Protein AF-A0AAD4S5P6-F1 (afdb_monomer_lite)

Structure (mmCIF, N/CA/C/O backbone):
data_AF-A0AAD4S5P6-F1
#
_entry.id   AF-A0AAD4S5P6-F1
#
loop_
_atom_site.group_PDB
_atom_site.id
_atom_site.type_symbol
_atom_site.label_atom_id
_atom_site.label_alt_id
_atom_site.label_comp_id
_atom_site.label_asy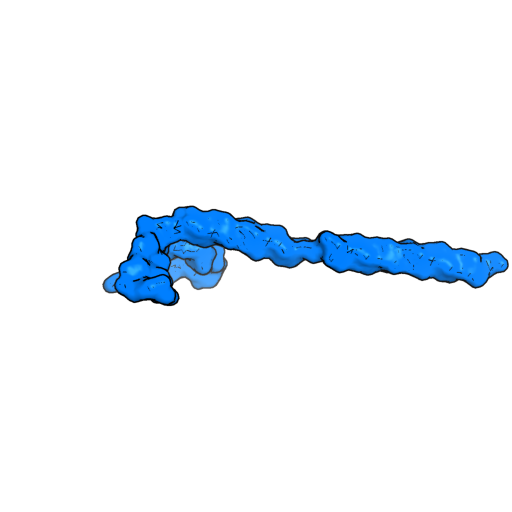m_id
_atom_site.label_entity_id
_atom_site.label_seq_id
_atom_site.pdbx_PDB_ins_code
_atom_site.Cartn_x
_atom_site.Cartn_y
_atom_site.Cartn_z
_atom_site.occupancy
_atom_site.B_iso_or_equiv
_atom_site.auth_seq_id
_atom_site.auth_comp_id
_atom_site.auth_asym_id
_atom_site.auth_atom_id
_atom_site.pdbx_PDB_model_num
ATOM 1 N N . MET A 1 1 ? 44.211 20.895 25.667 1.00 56.41 1 MET A N 1
ATOM 2 C CA . MET A 1 1 ? 43.530 21.059 24.358 1.00 56.41 1 MET A CA 1
ATOM 3 C C . MET A 1 1 ? 42.790 19.809 23.878 1.00 56.41 1 MET A C 1
ATOM 5 O O . MET A 1 1 ? 41.649 19.951 23.471 1.00 56.41 1 MET A O 1
ATOM 9 N N . SER A 1 2 ? 43.347 18.595 23.988 1.00 58.25 2 SER A N 1
ATOM 10 C CA . SER A 1 2 ? 42.697 17.352 23.503 1.00 58.25 2 SER A CA 1
ATOM 11 C C . SER A 1 2 ? 41.292 17.061 24.083 1.00 58.25 2 SER A C 1
ATOM 13 O O . SER A 1 2 ? 40.371 16.761 23.331 1.00 58.25 2 SER A O 1
ATOM 15 N N . ARG A 1 3 ? 41.067 17.236 25.396 1.00 58.81 3 ARG A N 1
ATOM 16 C CA . ARG A 1 3 ? 39.752 16.971 26.028 1.00 58.81 3 ARG A CA 1
ATOM 17 C C . ARG A 1 3 ? 38.620 17.881 25.528 1.00 58.81 3 ARG A C 1
ATOM 19 O O . ARG A 1 3 ? 37.468 17.467 25.501 1.00 58.81 3 ARG A O 1
ATOM 26 N N . PHE A 1 4 ? 38.958 19.102 25.117 1.00 59.09 4 PHE A N 1
ATOM 27 C CA . PHE A 1 4 ? 37.994 20.086 24.619 1.00 59.09 4 PHE A CA 1
ATOM 28 C C . PHE A 1 4 ? 37.518 19.727 23.205 1.00 59.09 4 PHE A C 1
ATOM 30 O O . PHE A 1 4 ? 36.332 19.804 22.903 1.00 59.09 4 PHE A O 1
ATOM 37 N N . ILE A 1 5 ? 38.439 19.236 22.373 1.00 63.78 5 ILE A N 1
ATOM 38 C CA . ILE A 1 5 ? 38.169 18.761 21.010 1.00 63.78 5 ILE A CA 1
ATOM 39 C C . ILE A 1 5 ? 37.290 17.502 21.043 1.00 63.78 5 ILE A C 1
ATOM 41 O O . ILE A 1 5 ? 36.333 17.398 20.280 1.00 63.78 5 ILE A O 1
A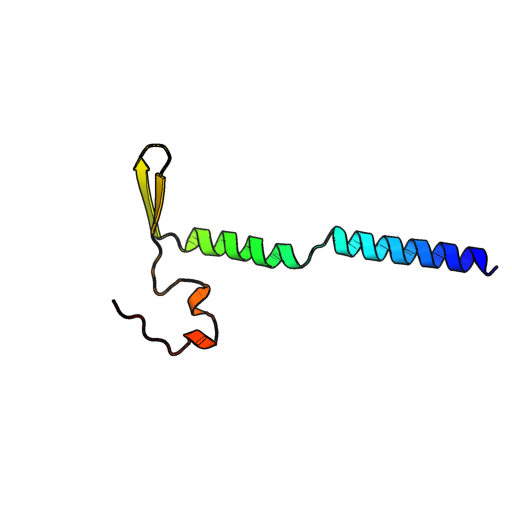TOM 45 N N . ASN A 1 6 ? 37.541 16.594 21.993 1.00 64.50 6 ASN A N 1
ATOM 46 C CA . ASN A 1 6 ? 36.705 15.406 22.200 1.00 64.50 6 ASN A CA 1
ATOM 47 C C . ASN A 1 6 ? 35.280 15.764 22.656 1.00 64.50 6 ASN A C 1
ATOM 49 O O . ASN A 1 6 ? 34.325 15.119 22.233 1.00 64.50 6 ASN A O 1
ATOM 53 N N . SER A 1 7 ? 35.131 16.805 23.483 1.00 72.31 7 SER A N 1
ATOM 54 C CA . SER A 1 7 ? 33.823 17.298 23.935 1.00 72.31 7 SER A CA 1
ATOM 55 C C . SER A 1 7 ? 33.008 17.896 22.783 1.00 72.31 7 SER A C 1
ATOM 57 O O . SER A 1 7 ? 31.849 17.536 22.590 1.00 72.31 7 SER A O 1
ATOM 59 N N . ILE A 1 8 ? 33.636 18.737 21.953 1.00 77.50 8 ILE A N 1
ATOM 60 C CA . ILE A 1 8 ? 32.994 19.320 20.764 1.00 77.50 8 ILE A CA 1
ATOM 61 C C . ILE A 1 8 ? 32.596 18.220 19.774 1.00 77.50 8 ILE A C 1
ATOM 63 O O . ILE A 1 8 ? 31.475 18.221 19.274 1.00 77.50 8 ILE A O 1
ATOM 67 N N . SER A 1 9 ? 33.478 17.244 19.542 1.00 80.88 9 SER A N 1
ATOM 68 C CA . SER A 1 9 ? 33.182 16.089 18.686 1.00 80.88 9 SER A CA 1
ATOM 69 C C . SER A 1 9 ? 31.982 15.285 19.204 1.00 80.88 9 SER A C 1
ATOM 71 O O . SER A 1 9 ? 31.070 14.967 18.444 1.00 80.88 9 SER A O 1
ATOM 73 N N . CYS A 1 10 ? 31.917 15.036 20.515 1.00 80.38 10 CYS A N 1
ATOM 74 C CA . CYS A 1 10 ? 30.799 14.335 21.145 1.00 80.38 10 CYS A CA 1
ATOM 75 C C . CYS A 1 10 ? 29.467 15.081 20.964 1.00 80.38 10 CYS A C 1
ATOM 77 O O . CYS A 1 10 ? 28.466 14.468 20.600 1.00 80.38 10 CYS A O 1
ATOM 79 N N . LEU A 1 11 ? 29.463 16.406 21.145 1.00 87.81 11 LEU A N 1
ATOM 80 C CA . LEU A 1 11 ? 28.272 17.238 20.946 1.00 87.81 11 LEU A CA 1
ATOM 81 C C . LEU A 1 11 ? 27.771 17.197 19.497 1.00 87.81 11 LEU A C 1
ATOM 83 O O . LEU A 1 11 ? 26.565 17.115 19.269 1.00 87.81 11 LEU A O 1
ATOM 87 N N . LEU A 1 12 ? 28.684 17.204 18.523 1.00 88.31 12 LEU A N 1
ATOM 88 C CA . LEU A 1 12 ? 28.333 17.082 17.107 1.00 88.31 12 LEU A CA 1
ATOM 89 C C . LEU A 1 12 ? 27.735 15.707 16.786 1.00 88.31 12 LEU A C 1
ATOM 91 O O . LEU A 1 12 ? 26.724 15.627 16.090 1.00 88.31 12 LEU A O 1
ATOM 95 N N . ILE A 1 13 ? 28.307 14.630 17.331 1.00 87.19 13 ILE A N 1
ATOM 96 C CA . ILE A 1 13 ? 27.785 13.266 17.157 1.00 87.19 13 ILE A CA 1
ATOM 97 C C . ILE A 1 13 ? 26.381 13.145 17.766 1.00 87.19 13 ILE A C 1
ATOM 99 O O . ILE A 1 13 ? 25.472 12.625 17.118 1.00 87.19 13 ILE A O 1
ATOM 103 N N . LEU A 1 14 ? 26.177 13.675 18.975 1.00 89.50 14 LEU A N 1
ATOM 104 C CA . LEU A 1 14 ? 24.870 13.714 19.638 1.00 89.50 14 LEU A CA 1
ATOM 105 C C . LEU A 1 14 ? 23.832 14.470 18.803 1.00 89.50 14 LEU A C 1
ATOM 107 O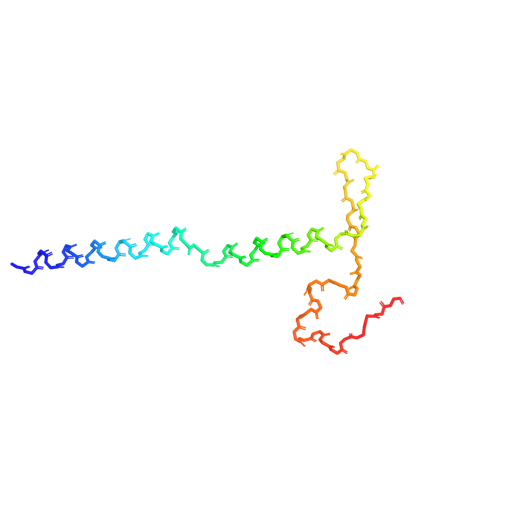 O . LEU A 1 14 ? 22.720 13.978 18.625 1.00 89.50 14 LEU A O 1
ATOM 111 N N . ALA A 1 15 ? 24.200 15.621 18.239 1.00 89.06 15 ALA A N 1
ATOM 112 C CA . ALA A 1 15 ? 23.311 16.398 17.381 1.00 89.06 15 ALA A CA 1
ATOM 113 C C . ALA A 1 15 ? 22.905 15.633 16.107 1.00 89.06 15 ALA A C 1
ATOM 115 O O . ALA A 1 15 ? 21.734 15.660 15.728 1.00 89.06 15 ALA A O 1
ATOM 116 N N . ILE A 1 16 ? 23.835 14.908 15.473 1.00 86.38 16 ILE A N 1
ATOM 117 C CA . ILE A 1 16 ? 23.550 14.082 14.287 1.00 86.38 16 ILE A CA 1
ATOM 118 C C . ILE A 1 16 ? 22.602 12.929 14.637 1.00 86.38 16 ILE A C 1
ATOM 120 O O . ILE A 1 16 ? 21.632 12.693 13.918 1.00 86.38 16 ILE A O 1
ATOM 124 N N . LEU A 1 17 ? 22.840 12.235 15.754 1.00 85.19 17 LEU A N 1
ATOM 125 C CA . LEU A 1 17 ? 21.968 11.150 16.214 1.00 85.19 17 LEU A CA 1
ATOM 126 C C . LEU A 1 17 ? 20.554 11.657 16.515 1.00 85.19 17 LEU A C 1
ATOM 128 O O . LEU A 1 17 ? 19.580 11.057 16.066 1.00 85.19 17 LEU A O 1
ATOM 132 N N . ILE A 1 18 ? 20.436 12.796 17.203 1.00 88.31 18 ILE A N 1
ATOM 133 C CA . ILE A 1 18 ? 19.151 13.454 17.470 1.00 88.31 18 ILE A CA 1
ATOM 134 C C . ILE A 1 18 ? 18.451 13.820 16.157 1.00 88.31 18 ILE A C 1
ATOM 136 O O . ILE A 1 18 ? 17.257 13.574 16.015 1.00 88.31 18 ILE A O 1
ATOM 140 N N . TYR A 1 19 ? 19.178 14.354 15.173 1.00 84.62 19 TYR A N 1
ATOM 141 C CA . TYR A 1 19 ? 18.613 14.699 13.870 1.00 84.62 19 TYR A CA 1
ATOM 142 C C . TYR A 1 19 ? 18.059 13.476 13.125 1.00 84.62 19 TYR A C 1
ATOM 144 O O . TYR A 1 19 ? 16.981 13.569 12.537 1.00 84.62 19 TYR A O 1
ATOM 152 N N . ILE A 1 20 ? 18.751 12.332 13.183 1.00 80.06 20 ILE A N 1
ATOM 153 C CA . ILE A 1 20 ? 18.296 11.063 12.591 1.00 80.06 20 ILE A CA 1
ATOM 154 C C . ILE A 1 20 ? 17.050 10.534 13.315 1.00 80.06 20 ILE A C 1
ATOM 156 O O . ILE A 1 20 ? 16.100 10.116 12.658 1.00 80.06 20 ILE A O 1
ATOM 160 N N . ILE A 1 21 ? 17.025 10.591 14.652 1.00 81.06 21 ILE A N 1
ATOM 161 C CA . ILE A 1 21 ? 15.875 10.154 15.463 1.00 81.06 21 ILE A CA 1
ATOM 162 C C . ILE A 1 21 ? 14.651 11.050 15.226 1.00 81.06 21 ILE A C 1
ATOM 164 O O . ILE A 1 21 ? 13.531 10.551 15.162 1.00 81.06 21 ILE A O 1
ATOM 168 N N . LEU A 1 22 ? 14.850 12.366 15.088 1.00 79.94 22 LEU A N 1
ATOM 169 C CA . LEU A 1 22 ? 13.777 13.336 14.842 1.00 79.94 22 LEU A CA 1
ATOM 170 C C . LEU A 1 22 ? 13.274 13.324 13.395 1.00 79.94 22 LEU A C 1
ATOM 172 O O . LEU A 1 22 ? 12.123 13.679 13.152 1.00 79.94 22 LEU A O 1
ATOM 176 N N . ASN A 1 23 ? 14.107 12.906 12.439 1.00 71.62 23 ASN A N 1
ATOM 177 C CA . ASN A 1 23 ? 13.740 12.765 11.031 1.00 71.62 23 ASN A CA 1
ATOM 178 C C . ASN A 1 23 ? 13.851 11.299 10.589 1.00 71.62 23 ASN A C 1
ATOM 180 O O . ASN A 1 23 ? 14.695 10.987 9.739 1.00 71.62 23 ASN A O 1
ATOM 184 N N . PRO A 1 24 ? 13.016 10.384 11.116 1.00 65.06 24 PRO A N 1
ATOM 185 C CA . PRO A 1 24 ? 12.984 9.025 10.608 1.00 65.06 24 PRO A CA 1
ATOM 186 C C . PRO A 1 24 ? 12.496 9.086 9.157 1.00 65.06 24 PRO A C 1
ATOM 188 O O . PRO A 1 24 ? 11.310 9.278 8.885 1.00 65.06 24 PRO A O 1
ATOM 191 N N . LYS A 1 25 ? 13.429 8.948 8.207 1.00 58.50 25 LYS A N 1
ATOM 192 C CA . LYS A 1 25 ? 13.132 8.917 6.766 1.00 58.50 25 LYS A CA 1
ATOM 193 C C . LYS A 1 25 ? 12.123 7.818 6.403 1.00 58.50 25 LYS A C 1
ATOM 195 O O . LYS A 1 25 ? 11.420 7.964 5.412 1.00 58.50 25 LYS A O 1
ATOM 200 N N . GLU A 1 26 ? 11.974 6.794 7.242 1.00 54.09 26 GLU A N 1
ATOM 201 C CA . GLU A 1 26 ? 11.008 5.705 7.052 1.00 54.09 26 GLU A CA 1
ATOM 202 C C . GLU A 1 26 ? 9.535 6.083 7.290 1.00 54.09 26 GLU A C 1
ATOM 204 O O .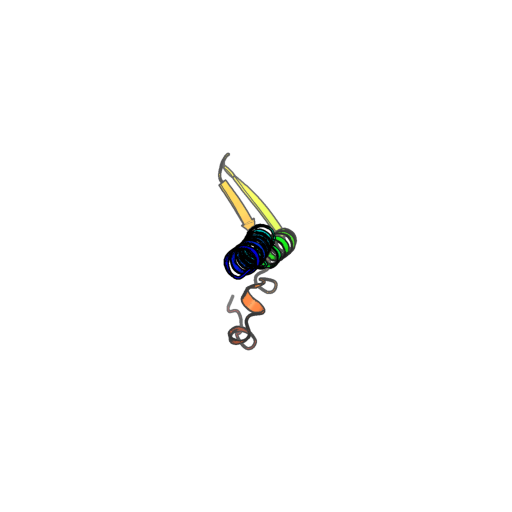 GLU A 1 26 ? 8.637 5.365 6.857 1.00 54.09 26 GLU A O 1
ATOM 209 N N . LEU A 1 27 ? 9.231 7.225 7.919 1.00 51.00 27 LEU A N 1
ATOM 210 C CA . LEU A 1 27 ? 7.836 7.611 8.180 1.00 51.00 27 LEU A CA 1
ATOM 211 C C . LEU A 1 27 ? 7.160 8.306 6.979 1.00 51.00 27 LEU A C 1
ATOM 213 O O . LEU A 1 27 ? 5.931 8.390 6.912 1.00 51.00 27 LEU A O 1
ATOM 217 N N . VAL A 1 28 ? 7.942 8.828 6.030 1.00 53.69 28 VAL A N 1
ATOM 218 C CA . VAL A 1 28 ? 7.408 9.537 4.852 1.00 53.69 28 VAL A CA 1
ATOM 219 C C . VAL A 1 28 ? 6.775 8.555 3.864 1.00 53.69 28 VAL A C 1
ATOM 221 O O . VAL A 1 28 ? 5.745 8.861 3.262 1.00 53.69 28 VAL A O 1
ATOM 224 N N . GLU A 1 29 ? 7.317 7.344 3.764 1.00 51.59 29 GLU A N 1
ATOM 225 C CA . GLU A 1 29 ? 6.792 6.304 2.879 1.00 51.59 29 GLU A CA 1
ATOM 226 C C . GLU A 1 29 ? 5.451 5.755 3.396 1.00 51.59 29 GLU A C 1
ATOM 228 O O . GLU A 1 29 ? 4.466 5.733 2.660 1.00 51.59 29 GLU A O 1
ATOM 233 N N . GLY A 1 30 ? 5.339 5.483 4.703 1.00 51.97 30 GLY A N 1
ATOM 234 C CA . GLY A 1 30 ? 4.094 5.002 5.320 1.00 51.97 30 GLY A CA 1
ATOM 235 C C . GLY A 1 30 ? 2.918 5.990 5.260 1.00 51.97 30 GLY A C 1
ATOM 236 O O . GLY A 1 30 ? 1.787 5.589 4.978 1.00 51.97 30 GLY A O 1
ATOM 237 N N . ARG A 1 31 ? 3.152 7.297 5.471 1.00 53.56 31 ARG A N 1
ATOM 238 C CA . ARG A 1 31 ? 2.076 8.310 5.367 1.00 53.56 31 ARG A CA 1
ATOM 239 C C . ARG A 1 31 ? 1.597 8.512 3.931 1.00 53.56 31 ARG A C 1
ATOM 241 O O . ARG A 1 31 ? 0.407 8.727 3.709 1.00 53.56 31 ARG A O 1
ATOM 248 N N . THR A 1 32 ? 2.511 8.440 2.966 1.00 54.66 32 THR A N 1
ATOM 249 C CA . THR A 1 32 ? 2.162 8.554 1.545 1.00 54.66 32 THR A CA 1
ATOM 250 C C . 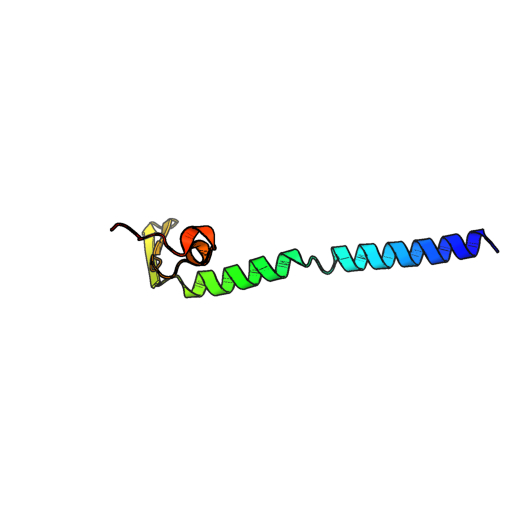THR A 1 32 ? 1.340 7.342 1.110 1.00 54.66 32 THR A C 1
ATOM 252 O O . THR A 1 32 ? 0.296 7.513 0.486 1.00 54.66 32 THR A O 1
ATOM 255 N N . ILE A 1 33 ? 1.730 6.137 1.546 1.00 59.00 33 ILE A N 1
ATOM 256 C CA . ILE A 1 33 ? 0.951 4.910 1.339 1.00 59.00 33 ILE A CA 1
ATOM 257 C C . ILE A 1 33 ? -0.441 5.039 1.966 1.00 59.00 33 ILE A C 1
ATOM 259 O O . ILE A 1 33 ? -1.416 4.765 1.283 1.00 59.00 33 ILE A O 1
ATOM 263 N N . SER A 1 34 ? -0.576 5.515 3.209 1.00 59.91 34 SER A N 1
ATOM 264 C CA . SER A 1 34 ? -1.892 5.646 3.859 1.00 59.91 34 SER A CA 1
ATOM 265 C C . SER A 1 34 ? -2.854 6.561 3.088 1.00 59.91 34 SER A C 1
ATOM 267 O O . SER A 1 34 ? -4.011 6.201 2.873 1.00 59.91 34 SER A O 1
ATOM 269 N N . ASN A 1 35 ? -2.376 7.706 2.590 1.00 60.69 35 ASN A N 1
ATOM 270 C CA . ASN A 1 35 ? -3.202 8.610 1.785 1.00 60.69 35 ASN A CA 1
ATOM 271 C C . ASN A 1 35 ? -3.583 8.005 0.424 1.00 60.69 35 ASN A C 1
ATOM 273 O O . ASN A 1 35 ? -4.712 8.197 -0.027 1.00 60.69 35 ASN A O 1
ATOM 277 N N . VAL A 1 36 ? -2.676 7.262 -0.218 1.00 61.84 36 VAL A N 1
ATOM 278 C CA . VAL A 1 36 ? -2.948 6.550 -1.480 1.00 61.84 36 VAL A CA 1
ATOM 279 C C . VAL A 1 36 ? -3.932 5.396 -1.263 1.00 61.84 36 VAL A C 1
ATOM 281 O O . VAL A 1 36 ? -4.873 5.236 -2.035 1.00 61.84 36 VAL A O 1
ATOM 284 N N . VAL A 1 37 ? -3.763 4.630 -0.184 1.00 63.28 37 VAL A N 1
ATOM 285 C CA . VAL A 1 37 ? -4.630 3.505 0.193 1.00 63.28 37 VAL A CA 1
ATOM 286 C C . VAL A 1 37 ? -6.053 3.986 0.469 1.00 63.28 37 VAL A C 1
ATOM 288 O O . VAL A 1 37 ? -6.995 3.363 -0.012 1.00 63.28 37 VAL A O 1
ATOM 291 N N . ASN A 1 38 ? -6.225 5.124 1.145 1.00 62.62 38 ASN A N 1
ATOM 292 C CA . ASN A 1 38 ? -7.552 5.693 1.398 1.00 62.62 38 ASN A CA 1
ATOM 293 C C . ASN A 1 38 ? -8.279 6.111 0.106 1.00 62.62 38 ASN A C 1
ATOM 295 O O . ASN A 1 38 ? -9.498 5.997 0.035 1.00 62.62 38 ASN A O 1
ATOM 299 N N . HIS A 1 39 ? -7.554 6.548 -0.931 1.00 66.25 39 HIS A N 1
ATOM 300 C CA . HIS A 1 39 ? -8.147 6.871 -2.238 1.00 66.25 39 HIS A CA 1
ATOM 301 C C . HIS A 1 39 ? -8.486 5.631 -3.078 1.00 66.25 39 HIS A C 1
ATOM 303 O O . HIS A 1 39 ? -9.252 5.734 -4.034 1.00 66.25 39 HIS A O 1
ATOM 309 N N . ALA A 1 40 ? -7.920 4.468 -2.747 1.00 74.19 40 ALA A N 1
ATOM 310 C CA . ALA A 1 40 ? -8.171 3.222 -3.466 1.00 74.19 40 ALA A CA 1
ATOM 311 C C . ALA A 1 40 ? -9.422 2.472 -2.965 1.00 74.19 40 ALA A C 1
ATOM 313 O O . ALA A 1 40 ? -9.879 1.544 -3.638 1.00 74.19 40 ALA A O 1
ATOM 314 N N . ILE A 1 41 ? -9.987 2.871 -1.817 1.00 86.06 41 ILE A N 1
ATOM 315 C CA . ILE A 1 41 ? -11.243 2.318 -1.297 1.00 86.06 41 ILE A CA 1
ATOM 316 C C . ILE A 1 41 ? -12.389 2.810 -2.182 1.00 86.06 41 ILE A C 1
ATOM 318 O O . ILE A 1 41 ? -12.722 3.994 -2.198 1.00 86.06 41 ILE A O 1
ATOM 322 N N . ILE A 1 42 ? -13.014 1.892 -2.917 1.00 90.69 42 ILE A N 1
ATOM 323 C CA . ILE A 1 42 ? -14.141 2.211 -3.807 1.00 90.69 42 ILE A CA 1
ATOM 324 C C . ILE A 1 42 ? -15.487 2.127 -3.089 1.00 90.69 42 ILE A C 1
ATOM 326 O O . ILE A 1 42 ? -16.472 2.715 -3.535 1.00 90.69 42 ILE A O 1
ATOM 330 N N . LYS A 1 43 ? -15.549 1.367 -1.992 1.00 91.19 43 LYS A N 1
ATOM 331 C CA . LYS A 1 43 ? -16.765 1.188 -1.203 1.00 91.19 43 LYS A CA 1
ATOM 332 C C . LYS A 1 43 ? -16.415 0.710 0.197 1.00 91.19 43 LYS A C 1
ATOM 334 O O . LYS A 1 43 ? -15.635 -0.217 0.339 1.00 91.19 43 LYS A O 1
ATOM 339 N N . THR A 1 44 ? -17.086 1.261 1.195 1.00 92.56 44 THR A N 1
ATOM 340 C CA . THR A 1 44 ? -17.044 0.766 2.573 1.00 92.56 44 THR A CA 1
ATOM 341 C C . THR A 1 44 ? -18.402 0.174 2.924 1.00 92.56 44 THR A C 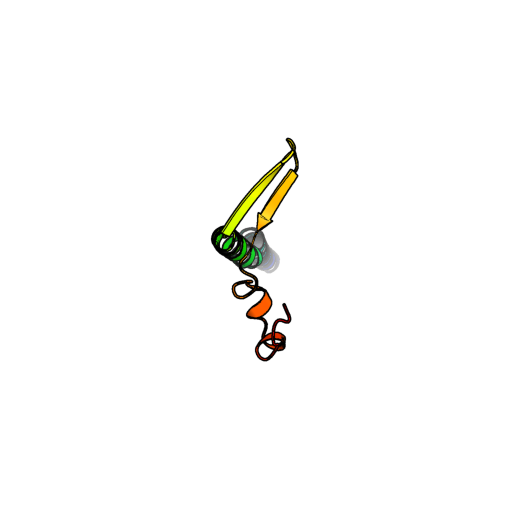1
ATOM 343 O O . THR A 1 44 ? -19.436 0.816 2.723 1.00 92.56 44 THR A O 1
ATOM 346 N N . ILE A 1 45 ? -18.418 -1.052 3.434 1.00 94.31 45 ILE A N 1
ATOM 347 C CA . ILE A 1 45 ? -19.618 -1.751 3.893 1.00 94.31 45 ILE A CA 1
ATOM 348 C C . ILE A 1 45 ? -19.520 -1.880 5.409 1.00 94.31 45 ILE A C 1
ATOM 350 O O . ILE A 1 45 ? -18.528 -2.378 5.928 1.00 94.31 45 ILE A O 1
ATOM 354 N N . LYS A 1 46 ? -20.556 -1.432 6.117 1.00 94.44 46 LYS A N 1
ATOM 355 C CA . LYS A 1 46 ? -20.698 -1.646 7.559 1.00 94.44 46 LYS A CA 1
ATOM 356 C C . LYS A 1 46 ? -21.687 -2.786 7.752 1.00 94.44 46 LYS A C 1
ATOM 358 O O . LYS A 1 46 ? -22.826 -2.649 7.306 1.00 94.44 46 LYS A O 1
ATOM 363 N N . VAL A 1 47 ? -21.232 -3.897 8.321 1.00 88.62 47 VAL A N 1
ATOM 364 C CA . VAL A 1 47 ? -22.059 -5.104 8.490 1.00 88.62 47 VAL A CA 1
ATOM 365 C C . VAL A 1 47 ? -22.743 -5.056 9.851 1.00 88.62 47 VAL A C 1
ATOM 367 O O . VAL A 1 47 ? -23.958 -4.894 9.913 1.00 88.62 47 VAL A O 1
ATOM 370 N N . ASP A 1 48 ? -21.946 -5.063 10.917 1.00 91.25 48 ASP A N 1
ATOM 371 C CA . ASP A 1 48 ? -22.379 -4.875 12.302 1.00 91.25 48 ASP A CA 1
ATOM 372 C C . ASP A 1 48 ? -21.662 -3.671 12.936 1.00 91.25 48 ASP A C 1
ATOM 374 O O . ASP A 1 48 ? -20.874 -2.985 12.281 1.00 91.25 48 ASP A O 1
ATOM 378 N N . LYS A 1 49 ? -21.951 -3.366 14.211 1.00 81.31 49 LYS A N 1
ATOM 379 C CA . LYS A 1 49 ? -21.452 -2.152 14.892 1.00 81.31 49 LYS A CA 1
ATOM 380 C C . LYS A 1 49 ? -19.931 -1.972 14.819 1.00 81.31 49 LYS A C 1
ATOM 382 O O . LYS A 1 49 ? -19.486 -0.829 14.762 1.00 81.31 49 LYS A O 1
ATOM 387 N N . ASP A 1 50 ? -19.183 -3.072 14.756 1.00 85.38 50 ASP A N 1
ATOM 388 C CA . ASP A 1 50 ? -17.721 -3.072 14.837 1.00 85.38 50 ASP A CA 1
ATOM 389 C C . ASP A 1 50 ? -17.036 -3.714 13.616 1.00 85.38 50 ASP A C 1
ATOM 391 O O . ASP A 1 50 ? -15.816 -3.869 13.613 1.00 85.38 50 ASP A O 1
ATOM 395 N N . GLU A 1 51 ? -17.789 -4.068 12.563 1.00 93.25 51 GLU A N 1
ATOM 396 C CA . GLU A 1 51 ? -17.223 -4.662 11.346 1.00 93.25 51 GLU A CA 1
ATOM 397 C C . GLU A 1 51 ? -17.352 -3.721 10.145 1.00 93.25 51 GLU A C 1
ATOM 399 O O . GLU A 1 51 ? -18.448 -3.356 9.702 1.00 93.25 51 GLU A O 1
ATOM 404 N N . ILE A 1 52 ? -16.191 -3.348 9.607 1.00 93.00 52 ILE A N 1
ATOM 405 C CA . ILE A 1 52 ? -16.046 -2.504 8.427 1.00 93.00 52 ILE A CA 1
ATOM 406 C C . ILE A 1 52 ? -15.310 -3.316 7.364 1.00 93.00 52 ILE A C 1
ATOM 408 O O . ILE A 1 52 ? -14.192 -3.773 7.587 1.00 93.00 52 ILE A O 1
ATOM 412 N N . ILE A 1 53 ? -15.938 -3.471 6.202 1.00 92.12 53 ILE A N 1
ATOM 413 C CA . ILE A 1 53 ? -15.357 -4.123 5.030 1.00 92.12 53 ILE A CA 1
ATOM 414 C C . ILE A 1 53 ? -15.097 -3.055 3.973 1.00 92.12 53 ILE A C 1
ATOM 416 O O . ILE A 1 53 ? -16.032 -2.524 3.366 1.00 92.12 53 ILE A O 1
ATOM 420 N N . ASP A 1 54 ? -13.824 -2.769 3.721 1.00 90.44 54 ASP A N 1
ATOM 421 C CA . ASP A 1 54 ? -13.402 -1.878 2.646 1.00 90.44 54 ASP A CA 1
ATOM 422 C C . ASP A 1 54 ? -13.139 -2.668 1.360 1.00 90.44 54 ASP A C 1
ATOM 424 O O . ASP A 1 54 ? -12.339 -3.601 1.304 1.00 90.44 54 ASP A O 1
ATOM 428 N N . CYS A 1 55 ? -13.847 -2.285 0.305 1.00 89.44 55 CYS A N 1
ATOM 429 C CA . CYS A 1 55 ? -13.714 -2.824 -1.036 1.00 89.44 55 CYS A CA 1
ATOM 430 C C . CYS A 1 55 ? -12.696 -1.995 -1.818 1.00 89.44 55 CYS A C 1
ATOM 432 O O . CYS A 1 55 ? -12.760 -0.763 -1.832 1.00 89.44 55 CYS A O 1
ATOM 434 N N . TYR A 1 56 ? -11.832 -2.685 -2.553 1.00 87.75 56 TYR A N 1
ATOM 435 C CA . TYR A 1 56 ? -10.821 -2.091 -3.422 1.00 87.75 56 TYR A CA 1
ATOM 436 C C . TYR A 1 56 ? -11.034 -2.542 -4.867 1.00 87.75 56 TYR A C 1
ATOM 438 O O . TYR A 1 56 ? -11.493 -3.656 -5.117 1.00 87.75 56 TYR A O 1
ATOM 446 N N . ASP A 1 57 ? -10.659 -1.691 -5.821 1.00 86.62 57 ASP A N 1
ATOM 447 C CA . ASP A 1 57 ? -10.491 -2.115 -7.212 1.00 86.62 57 ASP A CA 1
ATOM 448 C C . ASP A 1 57 ? -9.229 -2.986 -7.308 1.00 86.62 57 ASP A C 1
ATOM 450 O O . ASP A 1 57 ? -8.116 -2.502 -7.083 1.00 86.62 57 ASP A O 1
ATOM 454 N N . ILE A 1 58 ? -9.408 -4.275 -7.613 1.00 85.69 58 ILE A N 1
ATOM 455 C CA . ILE A 1 58 ? -8.329 -5.271 -7.631 1.00 85.69 58 ILE A CA 1
ATOM 456 C C . ILE A 1 58 ? -7.195 -4.883 -8.586 1.00 85.69 58 ILE A C 1
ATOM 458 O O . ILE A 1 58 ? -6.037 -5.135 -8.279 1.00 85.69 58 ILE A O 1
ATOM 462 N N . TYR A 1 59 ? -7.494 -4.191 -9.689 1.00 86.75 59 TYR A N 1
ATOM 463 C CA . TYR A 1 59 ? -6.492 -3.774 -10.674 1.00 86.75 59 TYR A CA 1
ATOM 464 C C . TYR A 1 59 ? -5.721 -2.515 -10.267 1.00 86.75 59 TYR A C 1
ATOM 466 O O . TYR A 1 59 ? -4.716 -2.182 -10.889 1.00 86.75 59 TYR A O 1
ATOM 474 N N . LYS A 1 60 ? -6.180 -1.794 -9.238 1.00 82.44 60 LYS A N 1
ATOM 475 C CA . LYS A 1 60 ? -5.571 -0.537 -8.770 1.00 82.44 60 LYS A CA 1
ATOM 476 C C . LYS A 1 60 ? -4.851 -0.683 -7.435 1.00 82.44 60 LYS A C 1
ATOM 478 O O . LYS A 1 60 ? -4.481 0.315 -6.817 1.00 82.44 60 LYS A O 1
ATOM 483 N N . GLN A 1 61 ? -4.659 -1.913 -6.968 1.00 80.81 61 GLN A N 1
ATOM 484 C CA . GLN A 1 61 ? -3.971 -2.158 -5.712 1.00 80.81 61 GLN A CA 1
ATOM 485 C C . GLN A 1 61 ? -2.494 -1.745 -5.822 1.00 80.81 61 GLN A C 1
ATOM 487 O O . GLN A 1 61 ? -1.818 -2.153 -6.768 1.00 80.81 61 GLN A O 1
ATOM 492 N N . PRO A 1 62 ? -1.949 -0.995 -4.845 1.00 77.44 62 PRO A N 1
ATOM 493 C CA . PRO A 1 62 ? -0.551 -0.561 -4.868 1.00 77.44 62 PRO A CA 1
ATOM 494 C C . PRO A 1 62 ? 0.456 -1.713 -4.966 1.00 77.44 62 PRO A C 1
ATOM 496 O O . PRO A 1 62 ? 1.542 -1.535 -5.509 1.00 77.44 62 PRO A O 1
ATOM 499 N N . SER A 1 63 ? 0.092 -2.899 -4.469 1.00 80.06 63 SER A N 1
ATOM 500 C CA . SER A 1 63 ? 0.906 -4.115 -4.549 1.00 80.06 63 SER A CA 1
ATOM 501 C C . SER A 1 63 ? 1.230 -4.517 -5.988 1.00 80.06 63 SER A C 1
ATOM 503 O O . SER A 1 63 ? 2.315 -5.038 -6.230 1.00 80.06 63 SER A O 1
ATOM 505 N N . LEU A 1 64 ? 0.350 -4.228 -6.952 1.00 84.75 64 LEU A N 1
ATOM 506 C CA . LEU A 1 64 ? 0.567 -4.549 -8.365 1.00 84.75 64 LEU A CA 1
ATOM 507 C C . LEU A 1 64 ? 1.666 -3.702 -9.019 1.00 84.75 64 LEU A C 1
ATOM 509 O O . LEU A 1 64 ? 2.210 -4.108 -10.041 1.00 84.75 64 LEU A O 1
ATOM 513 N N . ASN A 1 65 ? 2.063 -2.582 -8.405 1.00 82.12 65 ASN A N 1
ATOM 514 C CA . ASN A 1 65 ? 3.218 -1.798 -8.856 1.00 82.12 65 ASN A CA 1
ATOM 515 C C . ASN A 1 65 ? 4.556 -2.489 -8.550 1.00 82.12 65 ASN A C 1
ATOM 517 O O . ASN A 1 65 ? 5.615 -1.987 -8.928 1.00 82.12 65 ASN A O 1
ATOM 521 N N . HIS A 1 66 ? 4.536 -3.625 -7.847 1.00 87.69 66 HIS A N 1
ATOM 522 C CA . HIS A 1 66 ? 5.740 -4.392 -7.586 1.00 87.69 66 HIS A CA 1
ATOM 523 C C . HIS A 1 66 ? 6.306 -4.967 -8.900 1.00 87.69 66 HIS A C 1
ATOM 525 O O . HIS A 1 66 ? 5.567 -5.624 -9.635 1.00 87.69 66 HIS A O 1
ATOM 531 N N . PRO A 1 67 ? 7.615 -4.814 -9.192 1.00 91.12 67 PRO A N 1
ATOM 532 C CA . PRO A 1 67 ? 8.206 -5.250 -10.461 1.00 91.12 67 PRO A CA 1
ATOM 533 C C . PRO A 1 67 ? 7.947 -6.721 -10.802 1.00 91.12 67 PRO A C 1
ATOM 535 O O . PRO A 1 67 ? 7.704 -7.057 -11.959 1.00 91.12 67 PRO A O 1
ATOM 538 N N . SER A 1 68 ? 7.930 -7.599 -9.794 1.00 91.38 68 SER A N 1
ATOM 539 C CA . SER A 1 68 ? 7.634 -9.024 -9.997 1.00 91.38 68 SER A CA 1
ATOM 540 C C . SER A 1 68 ? 6.207 -9.299 -10.469 1.00 91.38 68 SER A C 1
ATOM 542 O O . SER A 1 68 ? 5.963 -10.381 -10.978 1.00 91.38 68 SER A O 1
ATOM 544 N N . LEU A 1 69 ? 5.272 -8.358 -10.301 1.00 87.56 69 LEU A N 1
ATOM 545 C CA . LEU A 1 69 ? 3.862 -8.512 -10.666 1.00 87.56 69 LEU A CA 1
ATOM 546 C C . LEU A 1 69 ? 3.497 -7.847 -12.004 1.00 87.56 69 LEU A C 1
ATOM 548 O O . LEU A 1 69 ? 2.378 -8.028 -12.471 1.00 87.56 69 LEU A O 1
ATOM 552 N N . HIS A 1 70 ? 4.436 -7.167 -12.672 1.00 81.38 70 HIS A N 1
ATOM 553 C CA . HIS A 1 70 ? 4.181 -6.388 -13.895 1.00 81.38 70 HIS A CA 1
ATOM 554 C C . HIS A 1 70 ? 3.517 -7.187 -15.036 1.00 81.38 70 HIS A C 1
ATOM 556 O O . HIS A 1 70 ? 2.732 -6.636 -15.800 1.00 81.38 70 HIS A O 1
ATOM 562 N N . ASN A 1 71 ? 3.817 -8.486 -15.158 1.00 86.31 71 ASN A N 1
ATOM 563 C CA . ASN A 1 71 ? 3.277 -9.358 -16.215 1.00 86.31 71 ASN A CA 1
ATOM 564 C C . ASN A 1 71 ? 2.292 -10.412 -15.686 1.00 86.31 71 ASN A C 1
ATOM 566 O O . ASN A 1 71 ? 1.951 -11.358 -16.398 1.00 86.31 71 ASN A O 1
ATOM 570 N N . HIS A 1 72 ? 1.863 -10.292 -14.430 1.00 87.75 72 HIS A N 1
ATOM 571 C CA . HIS A 1 72 ? 0.892 -11.217 -13.866 1.00 87.75 72 HIS A CA 1
ATOM 572 C C . HIS A 1 72 ? -0.515 -10.863 -14.350 1.00 87.75 72 HIS A C 1
ATOM 574 O O . HIS A 1 72 ? -0.950 -9.718 -14.276 1.00 87.75 72 HIS A O 1
ATOM 580 N N . THR A 1 73 ? -1.242 -11.868 -14.838 1.00 89.06 73 THR A N 1
ATOM 581 C CA . THR A 1 73 ? -2.668 -11.726 -15.149 1.00 89.06 73 THR A CA 1
ATOM 582 C C . THR A 1 73 ? -3.471 -12.037 -13.897 1.00 89.06 73 THR A C 1
ATOM 584 O O . THR A 1 73 ? -3.293 -13.093 -13.290 1.00 89.06 73 THR A O 1
ATOM 587 N N . ILE A 1 74 ? -4.356 -11.123 -13.510 1.00 88.19 74 ILE A N 1
ATOM 588 C CA . ILE A 1 74 ? -5.317 -11.371 -12.436 1.00 88.19 74 ILE A CA 1
ATOM 589 C C . ILE A 1 74 ? -6.385 -12.321 -12.978 1.00 88.19 74 ILE A C 1
ATOM 591 O O . ILE A 1 74 ? -7.044 -12.008 -13.971 1.00 88.19 74 ILE A O 1
ATOM 595 N N . GLN A 1 75 ? -6.545 -13.475 -12.333 1.00 86.19 75 GLN A N 1
ATOM 596 C CA . GLN A 1 75 ? -7.632 -14.406 -12.615 1.00 86.19 75 GLN A CA 1
ATOM 597 C C . GLN A 1 75 ? -8.838 -14.036 -11.747 1.00 86.19 75 GLN A C 1
ATOM 599 O O . GLN A 1 75 ? -8.692 -13.872 -10.535 1.00 86.19 75 GLN A O 1
ATOM 604 N N . VAL A 1 76 ? -10.001 -13.891 -12.380 1.00 83.00 76 VAL A N 1
ATOM 605 C CA . VAL A 1 76 ? -11.286 -13.564 -11.743 1.00 83.00 76 VAL A CA 1
ATOM 606 C C . VAL A 1 76 ? -12.279 -14.704 -11.894 1.00 83.00 76 VAL A C 1
ATOM 608 O O . VAL A 1 76 ? -12.143 -15.468 -12.878 1.00 83.00 76 VAL A O 1
#

Secondary structure (DSSP, 8-state):
-HHHHHHHHHHHHHHHHHHHHHS-THHHHHHHHHHHHHHHEEEEEE-STT-EEEEE-GGG-GGGGSGGGTTPPPP-

Radius of gyration: 23.37 Å; chains: 1; bounding box: 66×36×42 Å

Foldseek 3Di:
DVVVVVVVVVVVVVVVVVVCVVCVVVVVVVVVVVVLVVVQFPDWDDDDPPDIDTDGDPVSDPVCVPPVNVPPDDDD

Sequence (76 aa):
MSRFINSISCLLILAILIYIILNPKELVEGRTISNVVNHAIIKTIKVDKDEIIDCYDIYKQPSLNHPSLHNHTIQV

pLDDT: mean 77.91, std 13.36, range [51.0, 94.44]

Organism: NCBI:txid357466